Protein AF-A0A7J2KCW7-F1 (afdb_monomer)

Mean predicted aligned error: 3.92 Å

Nearest PDB structures (foldseek):
  2ix2-assembly1_A  TM=2.870E-01  e=2.323E-01  Saccharolobus solfataricus
  4c41-assembly1_A  TM=2.129E-01  e=8.297E-01  Homo sapiens
  7dqb-assembly1_A  TM=2.745E-01  e=7.058E+00  Microbacterium hydrocarbonoxydans
  2h4p-assembly1_A  TM=2.374E-01  e=4.988E+00  Gallus gallus

Foldseek 3Di:
DDDLVRLVVQLCVQLVFDWDPQPPHPSKIATPVRFKIKDKPCPVCVPPNCPQKDWDDLVQWDWDWDWDDDPDTDIFIKTKHFAPDWEQDPVVRDTDRMWIFGPRSVVSLQVSLCVPQVAKTWIDGRHYQAWIKIWRDDPVDPDIDMIMTGHIDDD

Radius of gyration: 15.42 Å; Cα contacts (8 Å, |Δi|>4): 290; chains: 1; bounding box: 38×44×36 Å

Sequence (155 aa):
MVSFKDLVNELIKISSIEFDIGCLGKNTAMSKDKVVAITPEGFWEKKLGHEGYINVDIADFYPEIVYYGTEVIHVVFYLKYKLPSPIYDQLHKKEISEISYKAVPLLTMAYLFKKYYENVYIYLNINKLVPLLIRPHRFEEKEEGYEGIIAPRII

Secondary structure (DSSP, 8-state):
---HHHHHHHHHHHH---EEETTTSTT-EEETTSSEEEEETTTTHHHH-STTEEEE-GGG-EEEEEEE-SSS-EEEEEEEEEEEEEEEETTTTEEEEEEEEEHHHHHHHHHHHHHHHS--EEEEESSS---EEEESS-TT-----EEEEEPPPP-

Solvent-accessible surface area (backbone atoms only — not comparable to full-atom values): 8925 Å² total; per-residue (Å²): 128,76,52,67,68,57,55,52,51,52,46,30,68,74,58,71,54,58,66,45,72,47,78,82,40,87,72,22,32,32,29,78,85,67,44,39,36,38,32,46,56,61,58,64,41,76,74,73,52,65,83,51,51,42,82,53,59,78,83,66,39,46,83,42,82,46,78,47,68,91,89,60,78,43,79,48,55,26,36,29,35,73,50,98,51,68,25,74,38,80,89,79,72,41,77,40,48,64,48,33,32,58,32,58,61,53,55,50,50,50,50,50,31,32,72,64,60,75,28,63,44,34,34,42,44,67,66,51,96,57,52,36,39,36,26,44,64,57,95,87,54,94,68,94,54,53,24,39,37,36,45,56,62,86,128

Structure (mmCIF, N/CA/C/O backbone):
data_AF-A0A7J2KCW7-F1
#
_entry.id   AF-A0A7J2KCW7-F1
#
loop_
_atom_site.group_PDB
_atom_site.id
_atom_site.type_symbol
_atom_site.label_atom_id
_atom_site.label_alt_id
_atom_site.label_comp_id
_atom_site.label_asym_id
_atom_site.label_entity_id
_atom_site.label_seq_id
_atom_site.pdbx_PDB_ins_code
_atom_site.Cartn_x
_atom_site.Cartn_y
_atom_site.Cartn_z
_atom_site.occupancy
_atom_site.B_iso_or_equiv
_atom_site.auth_seq_id
_atom_site.auth_comp_id
_atom_site.auth_asym_id
_atom_site.auth_atom_id
_atom_site.pdbx_PDB_model_num
ATOM 1 N N . MET A 1 1 ? -15.423 4.996 14.306 1.00 74.31 1 MET A N 1
ATOM 2 C CA . MET A 1 1 ? -14.003 4.744 13.985 1.00 74.31 1 MET A CA 1
ATOM 3 C C . MET A 1 1 ? -13.661 3.307 14.356 1.00 74.31 1 MET A C 1
ATOM 5 O O . MET A 1 1 ? -13.953 2.906 15.479 1.00 74.31 1 MET A O 1
ATOM 9 N N . VAL A 1 2 ? -13.133 2.518 13.415 1.00 89.75 2 VAL A N 1
ATOM 10 C CA . VAL A 1 2 ? -12.691 1.134 13.674 1.00 89.75 2 VAL A CA 1
ATOM 11 C C . VAL A 1 2 ? -11.481 1.142 14.611 1.00 89.75 2 VAL A C 1
ATOM 13 O O . VAL A 1 2 ? -10.671 2.067 14.557 1.00 89.75 2 VAL A O 1
ATOM 16 N N . SER A 1 3 ? -11.347 0.147 15.491 1.00 93.75 3 SER A N 1
ATOM 17 C CA . SER A 1 3 ? -10.145 0.052 16.321 1.00 93.75 3 SER A CA 1
ATOM 18 C C . SER A 1 3 ? -8.948 -0.412 15.482 1.00 93.75 3 SER A C 1
ATOM 20 O O . SER A 1 3 ? -9.100 -1.208 14.554 1.00 93.75 3 SER A O 1
ATOM 22 N N . PHE A 1 4 ? -7.738 0.034 15.835 1.00 95.00 4 PHE A N 1
ATOM 23 C CA . PHE A 1 4 ? -6.503 -0.413 15.178 1.00 95.00 4 PHE A CA 1
ATOM 24 C C . PHE A 1 4 ? -6.390 -1.945 15.126 1.00 95.00 4 PHE A C 1
ATOM 26 O O . PHE A 1 4 ? -6.038 -2.523 14.100 1.00 95.00 4 PHE A O 1
ATOM 33 N N . LYS A 1 5 ? -6.721 -2.610 16.240 1.00 94.44 5 LYS A N 1
ATOM 34 C CA . LYS A 1 5 ? -6.645 -4.068 16.358 1.00 94.44 5 LYS A CA 1
ATOM 35 C C . LYS A 1 5 ? -7.626 -4.757 15.408 1.00 94.44 5 LYS A C 1
ATOM 37 O O . LYS A 1 5 ? -7.247 -5.732 14.769 1.00 94.44 5 LYS A O 1
ATOM 42 N N . ASP A 1 6 ? -8.849 -4.245 15.292 1.00 94.88 6 ASP A N 1
ATOM 43 C CA . ASP A 1 6 ? -9.861 -4.825 14.402 1.00 94.88 6 ASP A CA 1
ATOM 44 C C . ASP A 1 6 ? -9.480 -4.643 12.932 1.00 94.88 6 ASP A C 1
ATOM 46 O O . ASP A 1 6 ? -9.593 -5.589 12.155 1.00 94.88 6 ASP A O 1
ATOM 50 N N . LEU A 1 7 ? -8.951 -3.469 12.564 1.00 95.25 7 LEU A N 1
ATOM 51 C CA . LEU A 1 7 ? -8.449 -3.210 11.214 1.00 95.25 7 LEU A CA 1
ATOM 52 C C . LEU A 1 7 ? -7.327 -4.188 10.832 1.00 95.25 7 LEU A C 1
ATOM 54 O O . LEU A 1 7 ? -7.389 -4.812 9.773 1.00 95.25 7 LEU A O 1
ATOM 58 N N . VAL A 1 8 ? -6.318 -4.343 11.696 1.00 94.94 8 VAL A N 1
ATOM 59 C CA . VAL A 1 8 ? -5.187 -5.255 11.454 1.00 94.94 8 VAL A CA 1
ATOM 60 C C . VAL A 1 8 ? -5.661 -6.708 11.383 1.00 94.94 8 VAL A C 1
ATOM 62 O O . VAL A 1 8 ? -5.250 -7.436 10.484 1.00 94.94 8 VAL A O 1
ATOM 65 N N . ASN A 1 9 ? -6.553 -7.133 12.281 1.00 95.19 9 ASN A N 1
ATOM 66 C CA . ASN A 1 9 ? -7.085 -8.497 12.281 1.00 95.19 9 ASN A CA 1
ATOM 67 C C . ASN A 1 9 ? -7.860 -8.820 10.999 1.00 95.19 9 ASN A C 1
ATOM 69 O O . ASN A 1 9 ? -7.691 -9.899 10.431 1.00 95.19 9 ASN A O 1
ATOM 73 N N . GLU A 1 10 ? -8.692 -7.895 10.522 1.00 95.50 10 GLU A N 1
ATOM 74 C CA . GLU A 1 10 ? -9.430 -8.078 9.271 1.00 95.50 10 GLU A CA 1
ATOM 75 C C . GLU A 1 10 ? -8.491 -8.065 8.058 1.00 95.50 10 GLU A C 1
ATOM 77 O O . GLU A 1 10 ? -8.670 -8.874 7.146 1.00 95.50 10 GLU A O 1
ATOM 82 N N . LEU A 1 11 ? -7.434 -7.241 8.070 1.00 94.25 11 LEU A N 1
ATOM 83 C CA . LEU A 1 11 ? -6.402 -7.293 7.033 1.00 94.25 11 LEU A CA 1
ATOM 84 C C . LEU A 1 11 ? -5.692 -8.651 7.018 1.00 94.25 11 LEU A C 1
ATOM 86 O O . LEU A 1 11 ? -5.570 -9.243 5.946 1.00 94.25 11 LEU A O 1
ATOM 90 N N . ILE A 1 12 ? -5.263 -9.170 8.174 1.00 94.38 12 ILE A N 1
ATOM 91 C CA . ILE A 1 12 ? -4.638 -10.501 8.298 1.00 94.38 12 ILE A CA 1
ATOM 92 C C . ILE A 1 12 ? -5.577 -11.572 7.738 1.00 94.38 12 ILE A C 1
ATOM 94 O O . ILE A 1 12 ? -5.166 -12.401 6.931 1.00 94.38 12 ILE A O 1
ATOM 98 N N . LYS A 1 13 ? -6.856 -11.527 8.119 1.00 94.75 13 LYS A N 1
ATOM 99 C CA . LYS A 1 13 ? -7.866 -12.505 7.705 1.00 94.75 13 LYS A CA 1
ATOM 100 C C . LYS A 1 13 ? -8.089 -12.533 6.192 1.00 94.75 13 LYS A C 1
ATOM 102 O O . LYS A 1 13 ? -8.226 -13.614 5.630 1.00 94.75 13 LYS A O 1
ATOM 107 N N . ILE A 1 14 ? -8.151 -11.372 5.537 1.00 93.44 14 ILE A N 1
ATOM 108 C CA . ILE A 1 14 ? -8.438 -11.288 4.095 1.00 93.44 14 ILE A CA 1
ATOM 109 C C . ILE A 1 14 ? -7.173 -11.522 3.261 1.00 93.44 14 ILE A C 1
ATOM 111 O O . ILE A 1 14 ? -7.212 -12.241 2.267 1.00 93.44 14 ILE A O 1
ATOM 115 N N . SER A 1 15 ? -6.051 -10.917 3.654 1.00 90.31 15 SER A N 1
ATOM 116 C CA . SER A 1 15 ? -4.817 -10.928 2.857 1.00 90.31 15 SER A CA 1
ATOM 117 C C . SER A 1 15 ? -3.879 -12.092 3.176 1.00 90.31 15 SER A C 1
ATOM 119 O O . SER A 1 15 ? -2.951 -12.341 2.410 1.00 90.31 15 SER A O 1
ATOM 121 N N . SER A 1 16 ? -4.098 -12.794 4.297 1.00 90.00 16 SER A N 1
ATOM 122 C CA . SER A 1 16 ? -3.184 -13.814 4.837 1.00 90.00 16 SER A CA 1
ATOM 123 C C . SER A 1 16 ? -1.752 -13.303 5.062 1.00 90.00 16 SER A C 1
ATOM 125 O O . SER A 1 16 ? -0.798 -14.077 5.058 1.00 90.00 16 SER A O 1
ATOM 127 N N . ILE A 1 17 ? -1.588 -11.989 5.252 1.00 91.50 17 ILE A N 1
ATOM 128 C CA . ILE A 1 17 ? -0.304 -11.359 5.569 1.00 91.50 17 ILE A CA 1
ATOM 129 C C . ILE A 1 17 ? -0.103 -11.386 7.082 1.00 91.50 17 ILE A C 1
ATOM 131 O O . ILE A 1 17 ? -0.986 -10.995 7.841 1.00 91.50 17 ILE A O 1
ATOM 135 N N . GLU A 1 18 ? 1.082 -11.798 7.521 1.00 94.06 18 GLU A N 1
ATOM 136 C CA . GLU A 1 18 ? 1.482 -11.739 8.926 1.00 94.06 18 GLU A CA 1
ATOM 137 C C . GLU A 1 18 ? 2.097 -10.379 9.266 1.00 94.06 18 GLU A C 1
ATOM 139 O O . GLU A 1 18 ? 2.938 -9.873 8.518 1.00 94.06 18 GLU A O 1
ATOM 144 N N . PHE A 1 19 ? 1.719 -9.819 10.418 1.00 94.88 19 PHE A N 1
ATOM 145 C CA . PHE A 1 19 ? 2.156 -8.502 10.880 1.00 94.88 19 PHE A CA 1
ATOM 146 C C . PHE A 1 19 ? 2.832 -8.550 12.252 1.00 94.88 19 PHE A C 1
ATOM 148 O O . PHE A 1 19 ? 2.332 -9.183 13.181 1.00 94.88 19 PHE A O 1
ATOM 155 N N . ASP A 1 20 ? 3.901 -7.771 12.392 1.00 94.69 20 ASP A N 1
ATOM 156 C CA . ASP A 1 20 ? 4.512 -7.405 13.664 1.00 94.69 20 ASP A CA 1
ATOM 157 C C . ASP A 1 20 ? 3.869 -6.108 14.179 1.00 94.69 20 ASP A C 1
ATOM 159 O O . ASP A 1 20 ? 4.038 -5.028 13.599 1.00 94.69 20 ASP A O 1
ATOM 163 N N . ILE A 1 21 ? 3.107 -6.209 15.271 1.00 94.69 21 ILE A N 1
ATOM 164 C CA . ILE A 1 21 ? 2.377 -5.086 15.877 1.00 94.69 21 ILE A CA 1
ATOM 165 C C . ILE A 1 21 ? 3.303 -4.284 16.802 1.00 94.69 21 ILE A C 1
ATOM 167 O O . ILE A 1 21 ? 4.045 -4.846 17.601 1.00 94.69 21 ILE A O 1
ATOM 171 N N . GLY A 1 22 ? 3.222 -2.956 16.734 1.00 91.00 22 GLY A N 1
ATOM 172 C CA . GLY A 1 22 ? 3.959 -2.030 17.597 1.00 91.00 22 GLY A CA 1
ATOM 173 C C . GLY A 1 22 ? 5.395 -1.739 17.154 1.00 91.00 22 GLY A C 1
ATOM 174 O O . GLY A 1 22 ? 6.109 -1.022 17.852 1.00 91.00 22 GLY A O 1
ATOM 175 N N . CYS A 1 23 ? 5.826 -2.253 15.999 1.00 88.44 23 CYS A N 1
ATOM 176 C CA . CYS A 1 23 ? 7.206 -2.160 15.512 1.00 88.44 23 CYS A CA 1
ATOM 177 C C . CYS A 1 23 ? 7.680 -0.733 15.178 1.00 88.44 23 CYS A C 1
ATOM 179 O O . CYS A 1 23 ? 8.884 -0.486 15.137 1.00 88.44 23 CYS A O 1
ATOM 181 N N . LEU A 1 24 ? 6.759 0.210 14.961 1.00 87.81 24 LEU A N 1
ATOM 182 C CA . LEU A 1 24 ? 7.048 1.616 14.654 1.00 87.81 24 LEU A CA 1
ATOM 183 C C . LEU A 1 24 ? 6.423 2.577 15.684 1.00 87.81 24 LEU A C 1
ATOM 185 O O . LEU A 1 24 ? 6.320 3.777 15.432 1.00 87.81 24 LEU A O 1
ATOM 189 N N . GLY A 1 25 ? 6.002 2.056 16.843 1.00 90.50 25 GLY A N 1
ATOM 190 C CA . GLY A 1 25 ? 5.319 2.801 17.902 1.00 90.50 25 GLY A CA 1
ATOM 191 C C . GLY A 1 25 ? 3.859 2.383 18.105 1.00 90.50 25 GLY A C 1
ATOM 192 O O . GLY A 1 25 ? 3.385 1.379 17.568 1.00 90.50 25 GLY A O 1
ATOM 193 N N . LYS A 1 26 ? 3.123 3.149 18.916 1.00 92.31 26 LYS A N 1
ATOM 194 C CA . LYS A 1 26 ? 1.718 2.857 19.250 1.00 92.31 26 LYS A CA 1
ATOM 195 C C . LYS A 1 26 ? 0.834 2.883 17.995 1.00 92.31 26 LYS A C 1
ATOM 197 O O . LYS A 1 26 ? 0.955 3.796 17.186 1.00 92.31 26 LYS A O 1
ATOM 202 N N . ASN A 1 27 ? -0.093 1.927 17.891 1.00 94.75 27 ASN A N 1
ATOM 203 C CA . ASN A 1 27 ? -1.027 1.782 16.763 1.00 94.75 27 ASN A CA 1
ATOM 204 C C . ASN A 1 27 ? -0.319 1.666 15.403 1.00 94.75 27 ASN A C 1
ATOM 206 O O . ASN A 1 27 ? -0.748 2.264 14.420 1.00 94.75 27 ASN A O 1
ATOM 210 N N . THR A 1 28 ? 0.783 0.915 15.365 1.00 96.75 28 THR A N 1
ATOM 211 C CA . THR A 1 28 ? 1.495 0.596 14.125 1.00 96.75 28 THR A CA 1
ATOM 212 C C . THR A 1 28 ? 1.593 -0.908 13.930 1.00 96.75 28 THR A C 1
ATOM 214 O O . THR A 1 28 ? 1.586 -1.669 14.900 1.00 96.75 28 THR A O 1
ATOM 217 N N . ALA A 1 29 ? 1.658 -1.347 12.680 1.00 96.94 29 ALA A N 1
ATOM 218 C CA . ALA A 1 29 ? 1.933 -2.726 12.304 1.00 96.94 29 ALA A CA 1
ATOM 219 C C . ALA A 1 29 ? 2.738 -2.736 11.004 1.00 96.94 29 ALA A C 1
ATOM 221 O O . ALA A 1 29 ? 2.534 -1.878 10.149 1.00 96.94 29 ALA A O 1
ATOM 222 N N . MET A 1 30 ? 3.628 -3.708 10.843 1.00 97.25 30 MET A N 1
ATOM 223 C CA . MET A 1 30 ? 4.394 -3.911 9.612 1.00 97.25 30 MET A CA 1
ATOM 224 C C . MET A 1 30 ? 4.379 -5.389 9.258 1.00 97.25 30 MET A C 1
ATOM 226 O O . MET A 1 30 ? 4.491 -6.231 10.144 1.00 97.25 30 MET A O 1
ATOM 230 N N . SER A 1 31 ? 4.205 -5.713 7.983 1.00 96.12 31 SER A N 1
ATOM 231 C CA . SER A 1 31 ? 4.235 -7.092 7.522 1.00 96.12 31 SER A CA 1
ATOM 232 C C . SER A 1 31 ? 5.623 -7.694 7.735 1.00 96.12 31 SER A C 1
ATOM 234 O O . SER A 1 31 ? 6.629 -6.984 7.665 1.00 96.12 31 SER A O 1
ATOM 236 N N . LYS A 1 32 ? 5.710 -9.009 7.960 1.00 93.56 32 LYS A N 1
ATOM 237 C CA . LYS A 1 32 ? 7.007 -9.678 8.182 1.00 93.56 32 LYS A CA 1
ATOM 238 C C . LYS A 1 32 ? 7.987 -9.523 7.016 1.00 93.56 32 LYS A C 1
ATOM 240 O O . LYS A 1 32 ? 9.196 -9.455 7.225 1.00 93.56 32 LYS A O 1
ATOM 245 N N . ASP A 1 33 ? 7.471 -9.427 5.791 1.00 91.44 33 ASP A N 1
ATOM 246 C CA . ASP A 1 33 ? 8.261 -9.155 4.584 1.00 91.44 33 ASP A CA 1
ATOM 247 C C . ASP A 1 33 ? 8.615 -7.665 4.403 1.00 91.44 33 ASP A C 1
ATOM 249 O O . ASP A 1 33 ? 9.308 -7.310 3.452 1.00 91.44 33 ASP A O 1
ATOM 253 N N . LYS A 1 34 ? 8.159 -6.799 5.318 1.00 93.38 34 LYS A N 1
ATOM 254 C CA . LYS A 1 34 ? 8.376 -5.345 5.354 1.00 93.38 34 LYS A CA 1
ATOM 255 C C . LYS A 1 34 ? 7.852 -4.596 4.124 1.00 93.38 34 LYS A C 1
ATOM 257 O O . LYS A 1 34 ? 8.294 -3.484 3.848 1.00 93.38 34 LYS A O 1
ATOM 262 N N . VAL A 1 35 ? 6.908 -5.188 3.390 1.00 94.00 35 VAL A N 1
ATOM 263 C CA . VAL A 1 35 ? 6.295 -4.577 2.199 1.00 94.00 35 VAL A CA 1
ATOM 264 C C . VAL A 1 35 ? 5.101 -3.697 2.558 1.00 94.00 35 VAL A C 1
ATOM 266 O O . VAL A 1 35 ? 4.842 -2.719 1.862 1.00 94.00 35 VAL A O 1
ATOM 269 N N . VAL A 1 36 ? 4.370 -4.027 3.621 1.00 96.44 36 VAL A N 1
ATOM 270 C CA . VAL A 1 36 ? 3.143 -3.334 4.024 1.00 96.44 36 VAL A CA 1
ATOM 271 C C . VAL A 1 36 ? 3.295 -2.812 5.444 1.00 96.44 36 VAL A C 1
ATOM 273 O O . VAL A 1 36 ? 3.765 -3.531 6.321 1.00 96.44 36 VAL A O 1
ATOM 276 N N . ALA A 1 37 ? 2.847 -1.590 5.700 1.00 97.06 37 ALA A N 1
ATOM 277 C CA . ALA A 1 37 ? 2.673 -1.074 7.050 1.00 97.06 37 ALA A CA 1
ATOM 278 C C . ALA A 1 37 ? 1.295 -0.427 7.217 1.00 97.06 37 ALA A C 1
ATOM 280 O O . ALA A 1 37 ? 0.728 0.088 6.258 1.00 97.06 37 ALA A O 1
ATOM 281 N N . ILE A 1 38 ? 0.771 -0.455 8.441 1.00 97.12 38 ILE A N 1
ATOM 282 C CA . ILE A 1 38 ? -0.370 0.356 8.869 1.00 97.12 38 ILE A CA 1
ATOM 283 C C . ILE A 1 38 ? 0.110 1.277 9.979 1.00 97.12 38 ILE A C 1
ATOM 285 O O . ILE A 1 38 ? 0.720 0.821 10.951 1.00 97.12 38 ILE A O 1
ATOM 289 N N . THR A 1 39 ? -0.189 2.561 9.854 1.00 96.19 39 THR A N 1
ATOM 290 C CA . THR A 1 39 ? 0.169 3.594 10.830 1.00 96.19 39 THR A CA 1
ATOM 291 C C . THR A 1 39 ? -1.003 4.548 11.048 1.00 96.19 39 THR A C 1
ATOM 293 O O . THR A 1 39 ? -1.960 4.521 10.278 1.00 96.19 39 THR A O 1
ATOM 296 N N . PRO A 1 40 ? -0.983 5.401 12.086 1.00 94.62 40 PRO A N 1
ATOM 297 C CA . PRO A 1 40 ? -1.898 6.536 12.147 1.00 94.62 40 PRO A CA 1
ATOM 298 C C . PRO A 1 40 ? -1.696 7.446 10.931 1.00 94.62 40 PRO A C 1
ATOM 300 O O . PRO A 1 40 ? -0.568 7.581 10.450 1.00 94.62 40 PRO A O 1
ATOM 303 N N . GLU A 1 41 ? -2.767 8.077 10.458 1.00 93.75 41 GLU A N 1
ATOM 304 C CA . GLU A 1 41 ? -2.691 9.020 9.340 1.00 93.75 41 GLU A CA 1
ATOM 305 C C . GLU A 1 41 ? -1.683 10.153 9.586 1.00 93.75 41 GLU A C 1
ATOM 307 O O . GLU A 1 41 ? -1.521 10.668 10.701 1.00 93.75 41 GLU A O 1
ATOM 312 N N . GLY A 1 42 ? -0.965 10.518 8.523 1.00 90.50 42 GLY A N 1
ATOM 313 C CA . GLY A 1 42 ? 0.063 11.554 8.549 1.00 90.50 42 GLY A CA 1
ATOM 314 C C . GLY A 1 42 ? 1.392 11.099 9.154 1.00 90.50 42 GLY A C 1
ATOM 315 O O . GLY A 1 42 ? 2.302 11.916 9.316 1.00 90.50 42 GLY A O 1
ATOM 316 N N . PHE A 1 43 ? 1.552 9.815 9.496 1.00 91.75 43 PHE A N 1
ATOM 317 C CA . PHE A 1 43 ? 2.843 9.275 9.922 1.00 91.75 43 PHE A CA 1
ATOM 318 C C . PHE A 1 43 ? 3.884 9.393 8.802 1.00 91.75 43 PHE A C 1
ATOM 320 O O . PHE A 1 43 ? 5.015 9.813 9.057 1.00 91.75 43 PHE A O 1
ATOM 327 N N . TRP A 1 44 ? 3.506 9.066 7.566 1.00 89.75 44 TRP A N 1
ATOM 328 C CA . TRP A 1 44 ? 4.393 9.155 6.411 1.00 89.75 44 TRP A CA 1
ATOM 329 C C . TRP A 1 44 ? 4.678 10.597 5.981 1.00 89.75 44 TRP A C 1
ATOM 331 O O . TRP A 1 44 ? 5.831 10.959 5.736 1.00 89.75 44 TRP A O 1
ATOM 341 N N . GLU A 1 45 ? 3.655 11.451 5.968 1.00 86.44 45 GLU A N 1
ATOM 342 C CA . GLU A 1 45 ? 3.803 12.875 5.644 1.00 86.44 45 GLU A CA 1
ATOM 343 C C . GLU A 1 45 ? 4.797 13.579 6.562 1.00 86.44 45 GLU A C 1
ATOM 345 O O . GLU A 1 45 ? 5.634 14.348 6.099 1.00 86.44 45 GLU A O 1
ATOM 350 N N . LYS A 1 46 ? 4.759 13.281 7.866 1.00 88.19 46 LYS A N 1
ATOM 351 C CA . LYS A 1 46 ? 5.714 13.838 8.833 1.00 88.19 46 LYS A CA 1
ATOM 352 C C . LYS A 1 46 ? 7.162 13.460 8.518 1.00 88.19 46 LYS A C 1
ATOM 354 O O . LYS A 1 46 ? 8.067 14.162 8.958 1.00 88.19 46 LYS A O 1
ATOM 359 N N . LYS A 1 47 ? 7.395 12.359 7.793 1.00 84.75 47 LYS A N 1
ATOM 360 C CA . LYS A 1 47 ? 8.738 11.901 7.415 1.00 84.75 47 LYS A CA 1
ATOM 361 C C . LYS A 1 47 ? 9.232 12.495 6.100 1.00 84.75 47 LYS A C 1
ATOM 363 O O . LYS A 1 47 ? 10.403 12.851 6.030 1.00 84.75 47 LYS A O 1
ATOM 368 N N . LEU A 1 48 ? 8.391 12.553 5.064 1.00 82.69 48 LEU A N 1
ATOM 369 C CA . LEU A 1 48 ? 8.827 12.896 3.698 1.00 82.69 48 LEU A CA 1
ATOM 370 C C . LEU A 1 48 ? 8.063 14.055 3.040 1.00 82.69 48 LEU A C 1
ATOM 372 O O . LEU A 1 48 ? 8.444 14.477 1.950 1.00 82.69 48 LEU A O 1
ATOM 376 N N . GLY A 1 49 ? 7.015 14.577 3.677 1.00 86.69 49 GLY A N 1
ATOM 377 C CA . GLY A 1 49 ? 6.095 15.549 3.087 1.00 86.69 49 GLY A CA 1
ATOM 378 C C . GLY A 1 49 ? 5.125 14.933 2.069 1.00 86.69 49 GLY A C 1
ATOM 379 O O . GLY A 1 49 ? 5.133 13.727 1.822 1.00 86.69 49 GLY A O 1
ATOM 380 N N . HIS A 1 50 ? 4.279 15.781 1.479 1.00 88.12 50 HIS A N 1
ATOM 381 C CA . HIS A 1 50 ? 3.286 15.406 0.458 1.00 88.12 50 HIS A CA 1
ATOM 382 C C . HIS A 1 50 ? 3.714 15.781 -0.975 1.00 88.12 50 HIS A C 1
ATOM 384 O O . HIS A 1 50 ? 2.982 15.532 -1.930 1.00 88.12 50 HIS A O 1
ATOM 390 N N . GLU A 1 51 ? 4.896 16.379 -1.155 1.00 90.75 51 GLU A N 1
ATOM 391 C CA . GLU A 1 51 ? 5.354 16.854 -2.462 1.00 90.75 51 GLU A CA 1
ATOM 392 C C . GLU A 1 51 ? 5.468 15.705 -3.479 1.00 90.75 51 GLU A C 1
ATOM 394 O O . GLU A 1 51 ? 6.121 14.684 -3.241 1.00 90.75 51 GLU A O 1
ATOM 399 N N . GLY A 1 52 ? 4.835 15.888 -4.638 1.00 91.56 52 GLY A N 1
ATOM 400 C CA . GLY A 1 52 ? 4.821 14.911 -5.724 1.00 91.56 52 GLY A CA 1
ATOM 401 C C . GLY A 1 52 ? 3.821 13.771 -5.549 1.00 91.56 52 GLY A C 1
ATOM 402 O O . GLY A 1 52 ? 3.697 12.970 -6.471 1.00 91.56 52 GLY A O 1
ATOM 403 N N . TYR A 1 53 ? 3.104 13.679 -4.423 1.00 94.94 53 TYR A N 1
ATOM 404 C CA . TYR A 1 53 ? 1.979 12.753 -4.318 1.00 94.94 53 TYR A CA 1
ATOM 405 C C . TYR A 1 53 ? 0.768 13.290 -5.075 1.00 94.94 53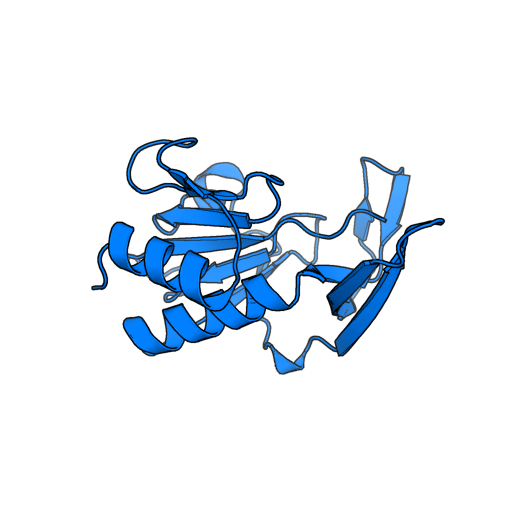 TYR A C 1
ATOM 407 O O . TYR A 1 53 ? 0.355 14.432 -4.882 1.00 94.94 53 TYR A O 1
ATOM 415 N N . ILE A 1 54 ? 0.171 12.432 -5.895 1.00 95.56 54 ILE A N 1
ATOM 416 C CA . ILE A 1 54 ? -1.116 12.668 -6.546 1.00 95.56 54 ILE A CA 1
ATOM 417 C C . ILE A 1 54 ? -2.116 11.618 -6.075 1.00 95.56 54 ILE A C 1
ATOM 419 O O . ILE A 1 54 ? -1.731 10.490 -5.765 1.00 95.56 54 ILE A O 1
ATOM 423 N N . ASN A 1 55 ? -3.392 11.993 -6.008 1.00 96.81 55 ASN A N 1
ATOM 424 C CA . ASN A 1 55 ? -4.463 11.023 -5.813 1.00 96.81 55 ASN A CA 1
ATOM 425 C C . ASN A 1 55 ? -4.696 10.279 -7.136 1.00 96.81 55 ASN A C 1
ATOM 427 O O . ASN A 1 55 ? -4.865 10.931 -8.166 1.00 96.81 55 ASN A O 1
ATOM 431 N N . VAL A 1 56 ? -4.704 8.952 -7.094 1.00 97.12 56 VAL A N 1
ATOM 432 C CA . VAL A 1 56 ? -4.931 8.066 -8.245 1.00 97.12 56 VAL A CA 1
ATOM 433 C C . VAL A 1 56 ? -6.136 7.169 -7.986 1.00 97.12 56 VAL A C 1
ATOM 435 O O . VAL A 1 56 ? -6.469 6.881 -6.834 1.00 97.12 56 VAL A O 1
ATOM 438 N N . ASP A 1 57 ? -6.792 6.717 -9.049 1.00 96.31 57 ASP A N 1
ATOM 439 C CA . ASP A 1 57 ? -7.854 5.719 -8.966 1.00 96.31 57 ASP A CA 1
ATOM 440 C C . ASP A 1 57 ? -7.257 4.304 -9.031 1.00 96.31 57 ASP A C 1
ATOM 442 O O . ASP A 1 57 ? -6.218 4.067 -9.649 1.00 96.31 57 ASP A O 1
ATOM 446 N N . ILE A 1 58 ? -7.932 3.324 -8.426 1.00 95.06 58 ILE A N 1
ATOM 447 C CA . ILE A 1 58 ? -7.570 1.913 -8.598 1.00 95.06 58 ILE A CA 1
ATOM 448 C C . ILE A 1 58 ? -7.624 1.491 -10.077 1.00 95.06 58 ILE A C 1
ATOM 450 O O . ILE A 1 58 ? -6.841 0.643 -10.502 1.00 95.06 58 ILE A O 1
ATOM 454 N N . ALA A 1 59 ? -8.514 2.102 -10.863 1.00 95.69 59 ALA A N 1
ATOM 455 C CA . ALA A 1 59 ? -8.677 1.862 -12.291 1.00 95.69 59 ALA A CA 1
ATOM 456 C C . ALA A 1 59 ? -7.501 2.374 -13.141 1.00 95.69 59 ALA A C 1
ATOM 458 O O . ALA A 1 59 ? -7.355 1.938 -14.283 1.00 95.69 59 ALA A O 1
ATOM 459 N N . ASP A 1 60 ? -6.641 3.238 -12.593 1.00 96.94 60 ASP A N 1
ATOM 460 C CA . ASP A 1 60 ? -5.427 3.698 -13.278 1.00 96.94 60 ASP A CA 1
ATOM 461 C C . ASP A 1 60 ? -4.326 2.619 -13.295 1.00 96.94 60 ASP A C 1
ATOM 463 O O . ASP A 1 60 ? -3.330 2.737 -14.015 1.00 96.94 60 ASP A O 1
ATOM 467 N N . PHE A 1 61 ? -4.492 1.549 -12.509 1.00 97.44 61 PHE A N 1
ATOM 468 C CA . PHE A 1 61 ? -3.565 0.428 -12.449 1.00 97.44 61 PHE A CA 1
ATOM 469 C C . PHE A 1 61 ? -4.013 -0.711 -13.362 1.00 97.44 61 PHE A C 1
ATOM 471 O O . PHE A 1 61 ? -5.180 -1.101 -13.380 1.00 97.44 61 PHE A O 1
ATOM 478 N N . TYR A 1 62 ? -3.054 -1.333 -14.043 1.00 96.62 62 TYR A N 1
ATOM 479 C CA . TYR A 1 62 ? -3.287 -2.554 -14.807 1.00 96.62 62 TYR A CA 1
ATOM 480 C C . TYR A 1 62 ? -2.618 -3.765 -14.135 1.00 96.62 62 TYR A C 1
ATOM 482 O O . TYR A 1 62 ? -1.604 -3.616 -13.444 1.00 96.62 62 TYR A O 1
ATOM 490 N N . PRO A 1 63 ? -3.178 -4.979 -14.283 1.00 96.81 63 PRO A N 1
ATOM 491 C CA . PRO A 1 63 ? -2.645 -6.164 -13.622 1.00 96.81 63 PRO A CA 1
ATOM 492 C C . PRO A 1 63 ? -1.321 -6.624 -14.250 1.00 96.81 63 PRO A C 1
ATOM 494 O O . PRO A 1 63 ? -1.178 -6.683 -15.469 1.00 96.81 63 PRO A O 1
ATOM 497 N N . GLU A 1 64 ? -0.375 -7.027 -13.404 1.00 96.00 64 GLU A N 1
ATOM 498 C CA . GLU A 1 64 ? 0.861 -7.722 -13.772 1.00 96.00 64 GLU A CA 1
ATOM 499 C C . GLU A 1 64 ? 0.922 -9.060 -13.016 1.00 96.00 64 GLU A C 1
ATOM 501 O O . GLU A 1 64 ? 0.706 -9.111 -11.804 1.00 96.00 64 GLU A O 1
ATOM 506 N N . ILE A 1 65 ? 1.235 -10.151 -13.720 1.00 94.25 65 ILE A N 1
ATOM 507 C CA . ILE A 1 65 ? 1.443 -11.474 -13.116 1.00 94.25 65 ILE A CA 1
ATOM 508 C C . ILE A 1 65 ? 2.926 -11.815 -13.211 1.00 94.25 65 ILE A C 1
ATOM 510 O O . ILE A 1 65 ? 3.494 -11.843 -14.302 1.00 94.25 65 ILE A O 1
ATOM 514 N N . VAL A 1 66 ? 3.545 -12.092 -12.066 1.00 92.44 66 VAL A N 1
ATOM 515 C CA . VAL A 1 66 ? 4.967 -12.427 -11.970 1.00 92.44 66 VAL A CA 1
ATOM 516 C C . VAL A 1 66 ? 5.112 -13.866 -11.510 1.00 92.44 66 VAL A C 1
ATOM 518 O O . VAL A 1 66 ? 4.572 -14.248 -10.471 1.00 92.44 66 VAL A O 1
ATOM 521 N N . TYR A 1 67 ? 5.884 -14.634 -12.273 1.00 91.31 67 TYR A N 1
ATOM 522 C CA . TYR A 1 67 ? 6.261 -16.006 -11.957 1.00 91.31 67 TYR A CA 1
ATOM 523 C C . TYR A 1 67 ? 7.727 -16.030 -11.521 1.00 91.31 67 TYR A C 1
ATOM 525 O O . TYR A 1 67 ? 8.575 -15.450 -12.200 1.00 91.31 67 TYR A O 1
ATOM 533 N N . TYR A 1 68 ? 8.038 -16.683 -10.404 1.00 86.25 68 TYR A N 1
ATOM 534 C CA . TYR A 1 68 ? 9.421 -16.875 -9.956 1.00 86.25 68 TYR A CA 1
ATOM 535 C C . TYR A 1 68 ? 9.606 -18.203 -9.218 1.00 86.25 68 TYR A C 1
ATOM 537 O O . TYR A 1 68 ? 8.641 -18.801 -8.755 1.00 86.25 68 TYR A O 1
ATOM 545 N N . GLY A 1 69 ? 10.859 -18.640 -9.084 1.00 85.12 69 GLY A N 1
ATOM 546 C CA . GLY A 1 69 ? 11.227 -19.928 -8.489 1.00 85.12 69 GLY A CA 1
ATOM 547 C C . GLY A 1 69 ? 11.559 -20.984 -9.545 1.00 85.12 69 GLY A C 1
ATOM 548 O O . GLY A 1 69 ? 11.044 -20.951 -10.660 1.00 85.12 69 GLY A O 1
ATOM 549 N N . THR A 1 70 ? 12.480 -21.887 -9.205 1.00 81.06 70 THR A N 1
ATOM 550 C CA . THR A 1 70 ? 12.990 -22.934 -10.108 1.00 81.06 70 THR A CA 1
ATOM 551 C C . THR A 1 70 ? 12.360 -24.299 -9.839 1.00 81.06 70 THR A C 1
ATOM 553 O O . THR A 1 70 ? 12.055 -25.018 -10.782 1.00 81.06 70 THR A O 1
ATOM 556 N N . GLU A 1 71 ? 12.145 -24.647 -8.567 1.00 83.94 71 GLU A N 1
ATOM 557 C CA . GLU A 1 71 ? 11.5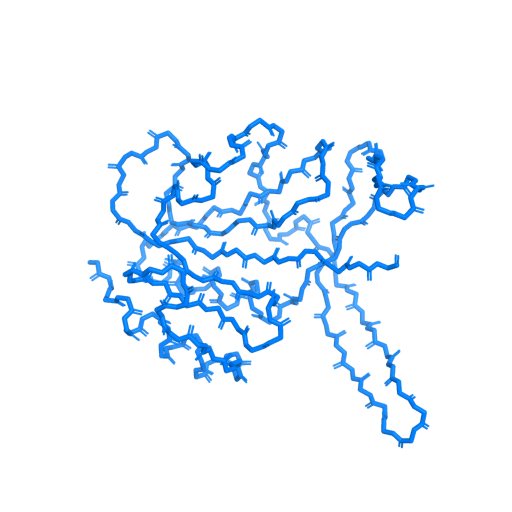51 -25.930 -8.149 1.00 83.94 71 GLU A CA 1
ATOM 558 C C . GLU A 1 71 ? 10.064 -25.798 -7.799 1.00 83.94 71 GLU A C 1
ATOM 560 O O . GLU A 1 71 ? 9.260 -26.670 -8.122 1.00 83.94 71 GLU A O 1
ATOM 565 N N . VAL A 1 72 ? 9.684 -24.676 -7.182 1.00 83.38 72 VAL A N 1
ATOM 566 C CA . VAL A 1 72 ? 8.295 -24.308 -6.897 1.00 83.38 72 VAL A CA 1
ATOM 567 C C . VAL A 1 72 ? 8.025 -22.979 -7.585 1.00 83.38 72 VAL A C 1
ATOM 569 O O . VAL A 1 72 ? 8.644 -21.968 -7.256 1.00 83.38 72 VAL A O 1
ATOM 572 N N . ILE A 1 73 ? 7.118 -22.986 -8.563 1.00 86.19 73 ILE A N 1
ATOM 573 C CA . ILE A 1 73 ? 6.697 -21.765 -9.252 1.00 86.19 73 ILE A CA 1
ATOM 574 C C . ILE A 1 73 ? 5.759 -21.001 -8.321 1.00 86.19 73 ILE A C 1
ATOM 576 O O . ILE A 1 73 ? 4.631 -21.418 -8.058 1.00 86.19 73 ILE A O 1
ATOM 580 N N . HIS A 1 74 ? 6.231 -19.863 -7.836 1.00 85.75 74 HIS A N 1
ATOM 581 C CA . HIS A 1 74 ? 5.427 -18.891 -7.119 1.00 85.75 74 HIS A CA 1
ATOM 582 C C . HIS A 1 74 ? 4.795 -17.918 -8.108 1.00 85.75 74 HIS A C 1
ATOM 584 O O . HIS A 1 74 ? 5.450 -17.444 -9.039 1.00 85.75 74 HIS A O 1
ATOM 590 N N . VAL A 1 75 ? 3.524 -17.600 -7.875 1.00 90.50 75 VAL A N 1
ATOM 591 C CA . VAL A 1 75 ? 2.761 -16.628 -8.660 1.00 90.50 75 VAL A CA 1
ATOM 592 C C . VAL A 1 75 ? 2.397 -15.469 -7.752 1.00 90.50 75 VAL A C 1
ATOM 594 O O . VAL A 1 75 ? 1.787 -15.671 -6.702 1.00 90.50 75 VAL A O 1
ATOM 597 N N . VAL A 1 76 ? 2.759 -14.251 -8.151 1.00 91.56 76 VAL A N 1
ATOM 598 C CA . VAL A 1 76 ? 2.375 -13.038 -7.426 1.00 91.56 76 VAL A CA 1
ATOM 599 C C . VAL A 1 76 ? 1.694 -12.065 -8.374 1.00 91.56 76 VAL A C 1
ATOM 601 O O . VAL A 1 76 ? 2.190 -11.765 -9.460 1.00 91.56 76 VAL A O 1
ATOM 604 N N . PHE A 1 77 ? 0.545 -11.568 -7.922 1.00 95.00 77 PHE A N 1
ATOM 605 C CA . PHE A 1 77 ? -0.243 -10.560 -8.612 1.00 95.00 77 PHE A CA 1
ATOM 606 C C . PHE A 1 77 ? 0.168 -9.169 -8.141 1.00 95.00 77 PHE A C 1
ATOM 608 O O . PHE A 1 77 ? 0.136 -8.860 -6.943 1.00 95.00 77 PHE A O 1
ATOM 615 N N . TYR A 1 78 ? 0.518 -8.327 -9.100 1.00 97.00 78 TYR A N 1
ATOM 616 C CA . TYR A 1 78 ? 0.832 -6.925 -8.903 1.00 97.00 78 TYR A CA 1
ATOM 617 C C . TYR A 1 78 ? -0.188 -6.048 -9.627 1.00 97.00 78 TYR A C 1
ATOM 619 O O . TYR A 1 78 ? -0.783 -6.440 -10.629 1.00 97.00 78 TYR A O 1
ATOM 627 N N . LEU A 1 79 ? -0.378 -4.846 -9.100 1.00 97.62 79 LEU A N 1
ATOM 628 C CA . LEU A 1 79 ? -1.025 -3.741 -9.787 1.00 97.62 79 LEU A CA 1
ATOM 629 C C . LEU A 1 79 ? 0.067 -2.767 -10.202 1.00 97.62 79 LEU A C 1
ATOM 631 O O . LEU A 1 79 ? 0.826 -2.279 -9.358 1.00 97.62 79 LEU A O 1
ATOM 635 N N . LYS A 1 80 ? 0.177 -2.540 -11.506 1.00 97.19 80 LYS A N 1
ATOM 636 C CA . LYS A 1 80 ? 1.208 -1.712 -12.111 1.00 97.19 80 LYS A CA 1
ATOM 637 C C . LYS A 1 80 ? 0.615 -0.387 -12.570 1.00 97.19 80 LYS A C 1
ATOM 639 O O . LYS A 1 80 ? -0.456 -0.349 -13.165 1.00 97.19 80 LYS A O 1
ATOM 644 N N . TYR A 1 81 ? 1.343 0.684 -12.297 1.00 97.00 81 TYR A N 1
ATOM 645 C CA . TYR A 1 81 ? 1.019 2.045 -12.690 1.00 97.00 81 TYR A CA 1
ATOM 646 C C . TYR A 1 81 ? 2.069 2.563 -13.669 1.00 97.00 81 TYR A C 1
ATOM 648 O O . TYR A 1 81 ? 3.272 2.405 -13.433 1.00 97.00 81 TYR A O 1
ATOM 656 N N . LYS A 1 82 ? 1.621 3.210 -14.747 1.00 96.31 82 LYS A N 1
ATOM 657 C CA . LYS A 1 82 ? 2.497 3.874 -15.715 1.00 96.31 82 LYS A CA 1
ATOM 658 C C . LYS A 1 82 ? 2.637 5.348 -15.353 1.00 96.31 82 LYS A C 1
ATOM 660 O O . LYS A 1 82 ? 1.656 6.084 -15.342 1.00 96.31 82 LYS A O 1
ATOM 665 N N . LEU A 1 83 ? 3.860 5.780 -15.072 1.00 95.38 83 LEU A N 1
ATOM 666 C CA . LEU A 1 83 ? 4.141 7.161 -14.701 1.00 95.38 83 LEU A CA 1
ATOM 667 C C . LEU A 1 83 ? 3.917 8.113 -15.889 1.00 95.38 83 LEU A C 1
ATOM 669 O O . LEU A 1 83 ? 4.199 7.740 -17.032 1.00 95.38 83 LEU A O 1
ATOM 673 N N . PRO A 1 84 ? 3.469 9.358 -15.633 1.00 94.25 84 PRO A N 1
ATOM 674 C CA . PRO A 1 84 ? 3.334 10.373 -16.682 1.00 94.25 84 PRO A CA 1
ATOM 675 C C . PRO A 1 84 ? 4.688 10.755 -17.298 1.00 94.25 84 PRO A C 1
ATOM 677 O O . PRO A 1 84 ? 4.766 11.118 -18.469 1.00 94.25 84 PRO A O 1
ATOM 680 N N . SER A 1 85 ? 5.758 10.640 -16.515 1.00 94.94 85 SER A N 1
ATOM 681 C CA . SER A 1 85 ? 7.140 10.890 -16.912 1.00 94.94 85 SER A CA 1
ATOM 682 C C . SER A 1 85 ? 8.067 9.964 -16.119 1.00 94.94 85 SER A C 1
ATOM 684 O O . SER A 1 85 ? 7.770 9.692 -14.952 1.00 94.94 85 SER A O 1
ATOM 686 N N . PRO A 1 86 ? 9.170 9.466 -16.709 1.00 93.94 86 PRO A N 1
ATOM 687 C CA . PRO A 1 86 ? 10.106 8.617 -15.984 1.00 93.94 86 PRO A CA 1
ATOM 688 C C . PRO A 1 86 ? 10.699 9.321 -14.758 1.00 93.94 86 PRO A C 1
ATOM 690 O O . PRO A 1 86 ? 10.977 10.519 -14.793 1.00 93.94 86 PRO A O 1
ATOM 693 N N . ILE A 1 87 ? 10.930 8.558 -13.692 1.00 93.50 87 ILE A N 1
ATOM 694 C CA . ILE A 1 87 ? 11.650 9.006 -12.495 1.00 93.50 87 ILE A CA 1
ATOM 695 C C . ILE A 1 87 ? 13.001 8.310 -12.409 1.00 93.50 87 ILE A C 1
ATOM 697 O O . ILE A 1 87 ? 13.145 7.156 -12.811 1.00 93.50 87 ILE A O 1
ATOM 701 N N . TYR A 1 88 ? 13.993 8.992 -11.848 1.00 90.44 88 TYR A N 1
ATOM 702 C CA . TYR A 1 88 ? 15.309 8.402 -11.644 1.00 90.44 88 TYR A CA 1
ATOM 703 C C . TYR A 1 88 ? 15.380 7.672 -10.300 1.00 90.44 88 TYR A C 1
ATOM 705 O O . TYR A 1 88 ? 15.273 8.285 -9.234 1.00 90.44 88 TYR A O 1
ATOM 713 N N . ASP A 1 89 ? 15.592 6.360 -10.346 1.00 87.94 89 ASP A N 1
ATOM 714 C CA . ASP A 1 89 ? 15.861 5.545 -9.168 1.00 87.94 89 ASP A CA 1
ATOM 715 C C . ASP A 1 89 ? 17.340 5.637 -8.791 1.00 87.94 89 ASP A C 1
ATOM 717 O O . ASP A 1 89 ? 18.220 5.087 -9.459 1.00 87.94 89 ASP A O 1
ATOM 721 N N . GLN A 1 90 ? 17.611 6.329 -7.685 1.00 84.38 90 GLN A N 1
ATOM 722 C CA . GLN A 1 90 ? 18.967 6.523 -7.182 1.00 84.38 90 GLN A CA 1
ATOM 723 C C . GLN A 1 90 ? 19.635 5.221 -6.725 1.00 84.38 90 GLN A C 1
ATOM 725 O O . GLN A 1 90 ? 20.860 5.127 -6.797 1.00 84.38 90 GLN A O 1
ATOM 730 N N . LEU A 1 91 ? 18.863 4.225 -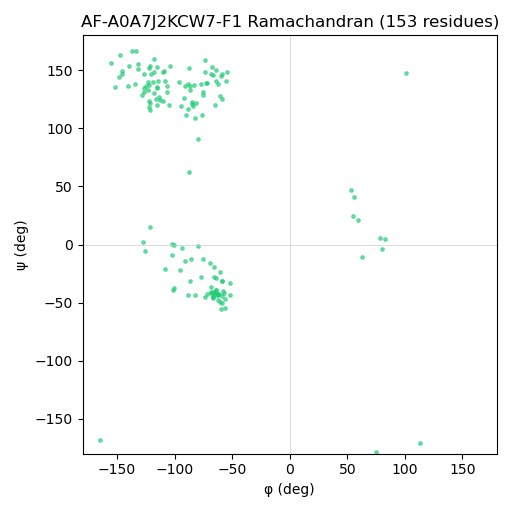6.275 1.00 83.94 91 LEU A N 1
ATOM 731 C CA . LEU A 1 91 ? 19.401 2.974 -5.744 1.00 83.94 91 LEU A CA 1
ATOM 732 C C . LEU A 1 91 ? 19.945 2.087 -6.872 1.00 83.94 91 LEU A C 1
ATOM 734 O O . LEU A 1 91 ? 21.061 1.581 -6.771 1.00 83.94 91 LEU A O 1
ATOM 738 N N . HIS A 1 92 ? 19.193 1.958 -7.968 1.00 85.38 92 HIS A N 1
ATOM 739 C CA . HIS A 1 92 ? 19.561 1.115 -9.116 1.00 85.38 92 HIS A CA 1
ATOM 740 C C . HIS A 1 92 ? 20.158 1.896 -10.291 1.00 85.38 92 HIS A C 1
ATOM 742 O O . HIS A 1 92 ? 20.530 1.293 -11.295 1.00 85.38 92 HIS A O 1
ATOM 748 N N . LYS A 1 93 ? 20.270 3.226 -10.168 1.00 88.69 93 LYS A N 1
ATOM 749 C CA . LYS A 1 93 ? 20.813 4.141 -11.185 1.00 88.69 93 LYS A CA 1
ATOM 750 C C . LYS A 1 93 ? 20.138 3.987 -12.551 1.00 88.69 93 LYS A C 1
ATOM 752 O O . LYS A 1 93 ? 20.810 3.896 -13.578 1.00 88.69 93 LYS A O 1
ATOM 757 N N . LYS A 1 94 ? 18.806 3.934 -12.557 1.00 91.31 94 LYS A N 1
ATOM 758 C CA . LYS A 1 94 ? 18.013 3.731 -13.775 1.00 91.31 94 LYS A CA 1
ATOM 759 C C . LYS A 1 94 ? 16.773 4.609 -13.799 1.00 91.31 94 LYS A C 1
ATOM 761 O O . LYS A 1 94 ? 16.233 4.965 -12.753 1.00 91.31 94 LYS A O 1
ATOM 766 N N . GLU A 1 95 ? 16.310 4.916 -15.001 1.00 93.25 95 GLU A N 1
ATOM 767 C CA . GLU A 1 95 ? 14.996 5.519 -15.188 1.00 93.25 95 GLU A CA 1
ATOM 768 C C . GLU A 1 95 ? 13.904 4.459 -15.052 1.00 93.25 95 GLU A C 1
ATOM 770 O O . GLU A 1 95 ? 14.021 3.336 -15.550 1.00 93.25 95 GLU A O 1
ATOM 775 N N . ILE A 1 96 ? 12.833 4.831 -14.363 1.00 92.88 96 ILE A N 1
ATOM 776 C CA . ILE A 1 96 ? 11.661 4.002 -14.132 1.00 92.88 96 ILE A CA 1
ATOM 777 C C . ILE A 1 96 ? 10.457 4.737 -14.702 1.00 92.88 96 ILE A C 1
ATOM 779 O O . ILE A 1 96 ? 10.152 5.850 -14.287 1.00 92.88 96 ILE A O 1
ATOM 783 N N . SER A 1 97 ? 9.757 4.101 -15.635 1.00 94.75 97 SER A N 1
ATOM 784 C CA . SER A 1 97 ? 8.490 4.582 -16.198 1.00 94.75 97 SER A CA 1
ATOM 785 C C . SER A 1 97 ? 7.270 3.854 -15.629 1.00 94.75 97 SER A C 1
ATOM 787 O O . SER A 1 97 ? 6.138 4.267 -15.873 1.00 94.75 97 SER A O 1
ATOM 789 N N . GLU A 1 98 ? 7.480 2.779 -14.866 1.00 94.75 98 GLU A N 1
ATOM 790 C CA . GLU A 1 98 ? 6.420 1.925 -14.334 1.00 94.75 98 GLU A CA 1
ATOM 791 C C . GLU A 1 98 ? 6.731 1.483 -12.907 1.00 94.75 98 GLU A C 1
ATOM 793 O O . GLU A 1 98 ? 7.846 1.058 -12.610 1.00 94.75 98 GLU A O 1
ATOM 798 N N . ILE A 1 99 ? 5.729 1.523 -12.030 1.00 95.19 99 ILE A N 1
ATOM 799 C CA . ILE A 1 99 ? 5.859 1.096 -10.634 1.00 95.19 99 ILE A CA 1
ATOM 800 C C . ILE A 1 99 ? 4.798 0.042 -10.344 1.00 95.19 99 ILE A C 1
ATOM 802 O O . ILE A 1 99 ? 3.653 0.178 -10.761 1.00 95.19 99 ILE A O 1
ATOM 806 N N . SER A 1 100 ? 5.174 -1.027 -9.645 1.00 95.62 100 SER A N 1
ATOM 807 C CA . SER A 1 100 ? 4.269 -2.137 -9.327 1.00 95.62 100 SER A CA 1
ATOM 808 C C . SER A 1 100 ? 4.110 -2.305 -7.824 1.00 95.62 100 SER A C 1
ATOM 810 O O . SER A 1 100 ? 5.089 -2.225 -7.089 1.00 95.62 100 SER A O 1
ATOM 812 N N . TYR A 1 101 ? 2.897 -2.593 -7.366 1.00 96.62 101 TYR A N 1
ATOM 813 C CA . TYR A 1 101 ? 2.571 -2.828 -5.957 1.00 96.62 101 TYR A CA 1
ATOM 814 C C . TYR A 1 101 ? 1.853 -4.165 -5.809 1.00 96.62 101 TYR A C 1
ATOM 816 O O . TYR A 1 101 ? 1.124 -4.577 -6.710 1.00 96.62 101 TYR A O 1
ATOM 824 N N . LYS A 1 102 ? 2.057 -4.878 -4.693 1.00 95.38 102 LYS A N 1
ATOM 825 C CA . LYS A 1 102 ? 1.361 -6.155 -4.463 1.00 95.38 102 LYS A CA 1
ATOM 826 C C . LYS A 1 102 ? -0.156 -5.918 -4.487 1.00 95.38 102 LYS A C 1
ATOM 828 O O . LYS A 1 102 ? -0.661 -5.099 -3.721 1.00 95.38 102 LYS A O 1
ATOM 833 N N . ALA A 1 103 ? -0.878 -6.653 -5.334 1.00 96.19 103 ALA A N 1
ATOM 834 C CA . ALA A 1 103 ? -2.299 -6.408 -5.586 1.00 96.19 103 ALA A CA 1
ATOM 835 C C . ALA A 1 103 ? -3.169 -6.691 -4.353 1.00 96.19 103 ALA A C 1
ATOM 837 O O . ALA A 1 103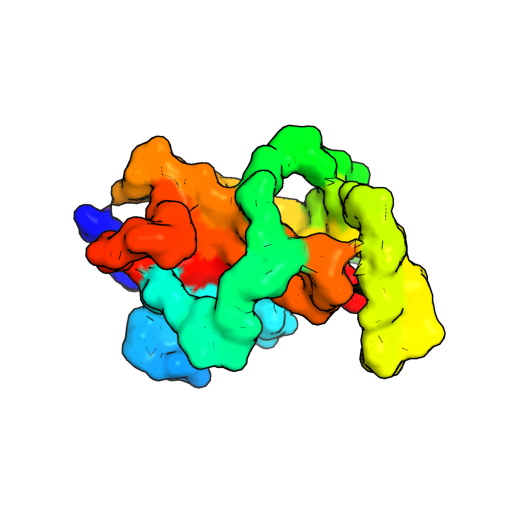 ? -4.006 -5.876 -3.978 1.00 96.19 103 ALA A O 1
ATOM 838 N N . VAL A 1 104 ? -2.939 -7.830 -3.692 1.00 95.19 104 VAL A N 1
ATOM 839 C CA . VAL A 1 104 ? -3.733 -8.277 -2.535 1.00 95.19 104 VAL A CA 1
ATOM 840 C C . VAL A 1 104 ? -3.763 -7.245 -1.397 1.00 95.19 104 VAL A C 1
ATOM 842 O O . VAL A 1 104 ? -4.867 -6.861 -1.007 1.00 95.19 104 VAL A O 1
ATOM 845 N N . PRO A 1 105 ? -2.628 -6.752 -0.855 1.00 95.12 105 PRO A N 1
ATOM 846 C CA . PRO A 1 105 ? -2.674 -5.757 0.215 1.00 95.12 105 PRO A CA 1
ATOM 847 C C . PRO A 1 105 ? -3.304 -4.441 -0.234 1.00 95.12 105 PRO A C 1
ATOM 849 O O . PRO A 1 105 ? -4.079 -3.864 0.524 1.00 95.12 105 PRO A O 1
ATOM 852 N N . LEU A 1 106 ? -3.025 -3.996 -1.463 1.00 96.88 106 LEU A N 1
ATOM 853 C CA . LEU A 1 106 ? -3.582 -2.764 -2.015 1.00 96.88 106 LEU A CA 1
ATOM 854 C C . LEU A 1 106 ? -5.113 -2.825 -2.058 1.00 96.88 106 LEU A C 1
ATOM 856 O O . LEU A 1 106 ? -5.784 -2.000 -1.438 1.00 96.88 106 LEU A O 1
ATOM 860 N N . LEU A 1 107 ? -5.665 -3.850 -2.708 1.00 97.31 107 LEU A N 1
ATOM 861 C CA . LEU A 1 107 ? -7.111 -4.037 -2.837 1.00 97.31 107 LEU A CA 1
ATOM 862 C C . LEU A 1 107 ? -7.784 -4.263 -1.479 1.00 97.31 107 LEU A C 1
ATOM 864 O O . LEU A 1 107 ? -8.858 -3.722 -1.223 1.00 97.31 107 LEU A O 1
ATOM 868 N N . THR A 1 108 ? -7.144 -5.025 -0.589 1.00 96.38 108 THR A N 1
ATOM 869 C CA . THR A 1 108 ? -7.702 -5.311 0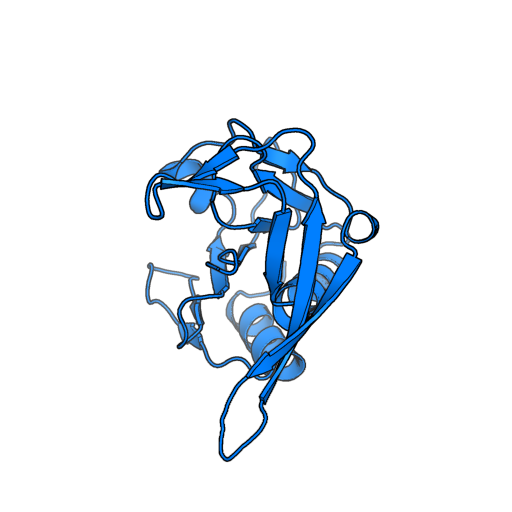.738 1.00 96.38 108 THR A CA 1
ATOM 870 C C . THR A 1 108 ? -7.781 -4.053 1.596 1.00 96.38 108 THR A C 1
ATOM 872 O O . THR A 1 108 ? -8.816 -3.802 2.207 1.00 96.38 108 THR A O 1
ATOM 875 N N . MET A 1 109 ? -6.727 -3.232 1.632 1.00 96.38 109 MET A N 1
ATOM 876 C CA . MET A 1 109 ? -6.755 -1.979 2.393 1.00 96.38 109 MET A CA 1
ATOM 877 C C . MET A 1 109 ? -7.747 -0.983 1.803 1.00 96.38 109 MET A C 1
ATOM 879 O O . MET A 1 109 ? -8.499 -0.371 2.558 1.00 96.38 109 MET A O 1
ATOM 883 N N . ALA A 1 110 ? -7.814 -0.873 0.473 1.00 97.00 110 ALA A N 1
ATOM 884 C CA . ALA A 1 110 ? -8.794 -0.012 -0.174 1.00 97.00 110 ALA A CA 1
ATOM 885 C C . ALA A 1 110 ? -10.234 -0.414 0.192 1.00 97.00 110 ALA A C 1
ATOM 887 O O . ALA A 1 110 ? -11.043 0.435 0.568 1.00 97.00 110 ALA A O 1
ATOM 888 N N . TYR A 1 111 ? -10.529 -1.717 0.172 1.00 97.19 111 TYR A N 1
ATOM 889 C CA . TYR A 1 111 ? -11.810 -2.259 0.620 1.00 97.19 111 TYR A CA 1
ATOM 890 C C . TYR A 1 111 ? -12.091 -1.958 2.099 1.00 97.19 111 TYR A C 1
ATOM 892 O O . TYR A 1 111 ? -13.175 -1.474 2.426 1.00 97.19 111 TYR A O 1
ATOM 900 N N . LEU A 1 112 ? -11.138 -2.223 2.999 1.00 96.50 112 LEU A N 1
ATOM 901 C CA . LEU A 1 112 ? -11.338 -2.024 4.437 1.00 96.50 112 LEU A CA 1
ATOM 902 C C . LEU A 1 112 ? -11.536 -0.547 4.787 1.00 96.50 112 LEU A C 1
ATOM 904 O O . LEU A 1 112 ? -12.429 -0.234 5.574 1.00 96.50 112 LEU A O 1
ATOM 908 N N . PHE A 1 113 ? -10.778 0.370 4.183 1.00 95.94 113 PHE A N 1
ATOM 909 C CA . PHE A 1 113 ? -10.989 1.800 4.409 1.00 95.94 113 PHE A CA 1
ATOM 910 C C . PHE A 1 113 ? -12.325 2.273 3.853 1.00 95.94 113 PHE A C 1
ATOM 912 O O . PHE A 1 113 ? -13.085 2.898 4.590 1.00 95.94 113 PHE A O 1
ATOM 919 N N . LYS A 1 114 ? -12.695 1.854 2.636 1.00 95.31 114 LYS A N 1
ATOM 920 C CA . LYS A 1 114 ? -14.025 2.147 2.089 1.00 95.31 114 LYS A CA 1
ATOM 921 C C . LYS A 1 114 ? -15.146 1.619 2.991 1.00 95.31 114 LYS A C 1
ATOM 923 O O . LYS A 1 114 ? -16.143 2.304 3.183 1.00 95.31 114 LYS A O 1
ATOM 928 N N . LYS A 1 115 ? -14.985 0.425 3.570 1.00 95.56 115 LYS A N 1
ATOM 929 C CA . LYS A 1 115 ? -15.960 -0.198 4.479 1.00 95.56 115 LYS A CA 1
ATOM 930 C C . LYS A 1 115 ? -16.085 0.535 5.819 1.00 95.56 115 LYS A C 1
ATOM 932 O O . LYS A 1 115 ? -17.193 0.640 6.333 1.00 95.56 115 LYS A O 1
ATOM 937 N N . TYR A 1 116 ? -14.977 0.978 6.414 1.00 94.81 116 TYR A N 1
ATOM 938 C CA . TYR A 1 116 ? -14.973 1.538 7.774 1.00 94.81 116 TYR A CA 1
ATOM 939 C C . TYR A 1 116 ? -15.077 3.062 7.847 1.00 94.81 116 TYR A C 1
ATOM 941 O O . TYR A 1 116 ? -15.465 3.576 8.896 1.00 94.81 116 TYR A O 1
ATOM 949 N N . TYR A 1 117 ? -14.725 3.761 6.769 1.00 93.38 117 TYR A N 1
ATOM 950 C CA . TYR A 1 117 ? -14.658 5.224 6.709 1.00 93.38 117 TYR A CA 1
ATOM 951 C C . TYR A 1 117 ? -15.462 5.810 5.540 1.00 93.38 117 TYR A C 1
ATOM 953 O O . TYR A 1 117 ? -15.425 7.015 5.320 1.00 93.38 117 TYR A O 1
ATOM 961 N N . GLU A 1 118 ? -16.150 4.971 4.756 1.00 93.44 118 GLU A N 1
ATOM 962 C CA . GLU A 1 118 ? -16.955 5.341 3.575 1.00 93.44 118 GLU A CA 1
ATOM 963 C C . GLU A 1 118 ? -16.170 5.968 2.412 1.00 93.44 118 GLU A C 1
ATOM 965 O O . GLU A 1 118 ? -16.682 6.056 1.293 1.00 93.44 118 GLU A O 1
ATOM 970 N N . ASN A 1 119 ? -14.905 6.319 2.626 1.00 93.44 119 ASN A N 1
ATOM 971 C CA . ASN A 1 119 ? -14.012 6.955 1.672 1.00 93.44 119 ASN A CA 1
ATOM 972 C C . ASN A 1 119 ? -12.658 6.242 1.631 1.00 93.44 119 ASN A C 1
ATOM 974 O O . ASN A 1 119 ? -12.256 5.549 2.567 1.00 93.44 119 ASN A O 1
ATOM 978 N N . VAL A 1 120 ? -11.981 6.377 0.495 1.00 96.12 120 VAL A N 1
ATOM 979 C CA . VAL A 1 120 ? -10.626 5.876 0.286 1.00 96.12 120 VAL A CA 1
ATOM 980 C C . VAL A 1 120 ? -9.937 6.750 -0.750 1.00 96.12 120 VAL A C 1
ATOM 982 O O . VAL A 1 120 ? -10.516 7.074 -1.786 1.00 96.12 120 VAL A O 1
ATOM 985 N N . TYR A 1 121 ? -8.695 7.101 -0.462 1.00 97.19 121 TYR A N 1
ATOM 986 C CA . TYR A 1 121 ? -7.799 7.847 -1.324 1.00 97.19 121 TYR A CA 1
ATOM 987 C C . TYR A 1 121 ? -6.499 7.066 -1.458 1.00 97.19 121 TYR A C 1
ATOM 989 O O . TYR A 1 121 ? -5.967 6.555 -0.466 1.00 97.19 121 TYR A O 1
ATOM 997 N N . ILE A 1 122 ? -6.005 6.951 -2.688 1.00 97.75 122 ILE A N 1
ATOM 998 C CA . ILE A 1 122 ? -4.772 6.240 -3.007 1.00 97.75 122 ILE A CA 1
ATOM 999 C C . ILE A 1 122 ? -3.790 7.280 -3.524 1.00 97.75 122 ILE A C 1
ATOM 1001 O O . ILE A 1 122 ? -4.047 7.939 -4.524 1.00 97.75 122 ILE A O 1
ATOM 1005 N N . TYR A 1 123 ? -2.658 7.426 -2.849 1.00 97.38 123 TYR A N 1
ATOM 1006 C CA . TYR A 1 123 ? -1.648 8.410 -3.196 1.00 97.38 123 TYR A CA 1
ATOM 1007 C C . TYR A 1 123 ? -0.378 7.742 -3.703 1.00 97.38 123 TYR A C 1
ATOM 1009 O O . TYR A 1 123 ? 0.249 6.940 -3.007 1.00 97.38 123 TYR A O 1
ATOM 1017 N N . LEU A 1 124 ? 0.025 8.138 -4.907 1.00 96.00 124 LEU A N 1
ATOM 1018 C CA . LEU A 1 124 ? 1.254 7.717 -5.568 1.00 96.00 124 LEU A CA 1
ATOM 1019 C C . LEU A 1 124 ? 2.169 8.926 -5.739 1.00 96.00 124 LEU A C 1
ATOM 1021 O O . LEU A 1 124 ? 1.715 9.983 -6.175 1.00 96.00 124 LEU A O 1
ATOM 1025 N N . ASN A 1 125 ? 3.460 8.774 -5.446 1.00 94.94 125 ASN A N 1
ATOM 1026 C CA . ASN A 1 125 ? 4.428 9.815 -5.765 1.00 94.94 125 ASN A CA 1
ATOM 1027 C C . ASN A 1 125 ? 4.913 9.686 -7.215 1.00 94.94 125 ASN A C 1
ATOM 1029 O O . ASN A 1 125 ? 5.462 8.654 -7.595 1.00 94.94 125 ASN A O 1
ATOM 1033 N N . ILE A 1 126 ? 4.744 10.742 -8.007 1.00 94.38 126 ILE A N 1
ATOM 1034 C CA . ILE A 1 126 ? 5.154 10.769 -9.422 1.00 94.38 126 ILE A CA 1
ATOM 1035 C C . ILE A 1 126 ? 6.556 11.337 -9.648 1.00 94.38 126 ILE A C 1
ATOM 1037 O O . ILE A 1 126 ? 7.030 11.341 -10.778 1.00 94.38 126 ILE A O 1
ATOM 1041 N N . ASN A 1 127 ? 7.225 11.801 -8.591 1.00 92.69 127 ASN A N 1
ATOM 1042 C CA . ASN A 1 127 ? 8.546 12.424 -8.678 1.00 92.69 127 ASN A CA 1
ATOM 1043 C C . ASN A 1 127 ? 9.660 11.533 -8.104 1.00 92.69 127 ASN A C 1
ATOM 1045 O O . ASN A 1 127 ? 10.835 11.756 -8.395 1.00 92.69 127 ASN A O 1
ATOM 1049 N N . LYS A 1 128 ? 9.324 10.558 -7.248 1.00 90.75 128 LYS A N 1
ATOM 1050 C CA . LYS A 1 128 ? 10.282 9.722 -6.503 1.00 90.75 128 LYS A CA 1
ATOM 1051 C C . LYS A 1 128 ? 9.757 8.299 -6.327 1.00 90.75 128 LYS A C 1
ATOM 1053 O O . LYS A 1 128 ? 8.557 8.091 -6.178 1.00 90.75 128 LYS A O 1
ATOM 1058 N N . LEU A 1 129 ? 10.668 7.324 -6.263 1.00 90.69 129 LEU A N 1
ATOM 1059 C CA . LEU A 1 129 ? 10.324 5.932 -5.971 1.00 90.69 129 LEU A CA 1
ATOM 1060 C C . LEU A 1 129 ? 10.130 5.761 -4.459 1.00 90.69 129 LEU A C 1
ATOM 1062 O O . LEU A 1 129 ? 11.077 5.514 -3.714 1.00 90.69 129 LEU A O 1
ATOM 1066 N N . VAL A 1 130 ? 8.894 5.935 -4.008 1.00 91.88 130 VAL A N 1
ATOM 1067 C CA . VAL A 1 130 ? 8.487 5.830 -2.601 1.00 91.88 130 VAL A CA 1
ATOM 1068 C C . VAL A 1 130 ? 7.212 4.979 -2.482 1.00 91.88 130 VAL A C 1
ATOM 1070 O O . VAL A 1 130 ? 6.581 4.660 -3.495 1.00 91.88 130 VAL A O 1
ATOM 1073 N N . PRO A 1 131 ? 6.845 4.539 -1.266 1.00 95.00 131 PRO A N 1
ATOM 1074 C CA . PRO A 1 131 ? 5.628 3.779 -1.030 1.00 95.00 131 PRO A CA 1
ATOM 1075 C C . PRO A 1 131 ? 4.355 4.459 -1.538 1.00 95.00 131 PRO A C 1
ATOM 1077 O O . PRO A 1 131 ? 4.226 5.682 -1.514 1.00 95.00 131 PRO A O 1
ATOM 1080 N N . LEU A 1 132 ? 3.400 3.626 -1.942 1.00 97.12 132 LEU A N 1
ATOM 1081 C CA . LEU A 1 132 ? 2.009 4.010 -2.137 1.00 97.12 132 LEU A CA 1
ATOM 1082 C C . LEU A 1 132 ? 1.361 4.218 -0.769 1.00 97.12 132 LEU A C 1
ATOM 1084 O O . LEU A 1 132 ? 1.575 3.405 0.135 1.00 97.12 132 LEU A O 1
ATOM 1088 N N . LEU A 1 133 ? 0.537 5.253 -0.638 1.00 97.44 133 LEU A N 1
ATOM 1089 C CA . LEU A 1 133 ? -0.285 5.466 0.549 1.00 97.44 133 LEU 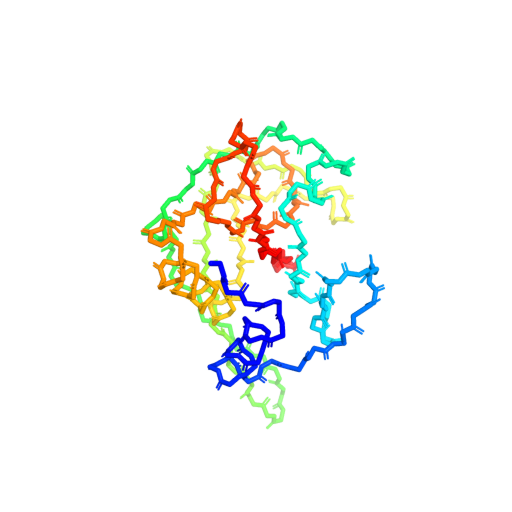A CA 1
ATOM 1090 C C . LEU A 1 133 ? -1.743 5.185 0.214 1.00 97.44 133 LEU A C 1
ATOM 1092 O O . LEU A 1 133 ? -2.223 5.544 -0.856 1.00 97.44 133 LEU A O 1
ATOM 1096 N N . ILE A 1 134 ? -2.456 4.565 1.139 1.00 97.69 134 ILE A N 1
ATOM 1097 C CA . ILE A 1 134 ? -3.895 4.341 1.048 1.00 97.69 134 ILE A CA 1
ATOM 1098 C C . ILE A 1 134 ? -4.481 4.851 2.347 1.00 97.69 134 ILE A C 1
ATOM 1100 O O . ILE A 1 134 ? -3.998 4.485 3.416 1.00 97.69 134 ILE A O 1
ATOM 1104 N N . ARG A 1 135 ? -5.495 5.703 2.282 1.00 95.81 135 ARG A N 1
ATOM 1105 C CA . ARG A 1 135 ? -6.024 6.343 3.484 1.00 95.81 135 ARG A CA 1
ATOM 1106 C C . ARG A 1 135 ? -7.482 6.772 3.334 1.00 95.81 135 ARG A C 1
ATOM 1108 O O . ARG A 1 135 ? -7.936 6.944 2.205 1.00 95.81 135 ARG A O 1
ATOM 1115 N N . PRO A 1 136 ? -8.224 6.917 4.440 1.00 95.50 136 PRO A N 1
ATOM 1116 C CA . PRO A 1 136 ? -9.628 7.314 4.403 1.00 95.50 136 PRO A CA 1
ATOM 1117 C C . PRO A 1 136 ? -9.854 8.811 4.158 1.00 95.50 136 PRO A C 1
ATOM 1119 O O . PRO A 1 136 ? -10.870 9.155 3.556 1.00 95.50 136 PRO A O 1
ATOM 1122 N N . HIS A 1 137 ? -8.918 9.679 4.558 1.00 95.19 137 HIS A N 1
ATOM 1123 C CA . HIS A 1 137 ? -9.060 11.138 4.463 1.00 95.19 137 HIS A CA 1
ATOM 1124 C C . HIS A 1 137 ? -8.001 11.751 3.538 1.00 95.19 137 HIS A C 1
ATOM 1126 O O . HIS A 1 137 ? -6.964 11.145 3.261 1.00 95.19 137 HIS A O 1
ATOM 1132 N N . ARG A 1 138 ? -8.245 12.957 3.028 1.00 93.56 138 ARG A N 1
ATOM 1133 C CA . ARG A 1 138 ? -7.274 13.678 2.189 1.00 93.56 138 ARG A CA 1
ATOM 1134 C C . A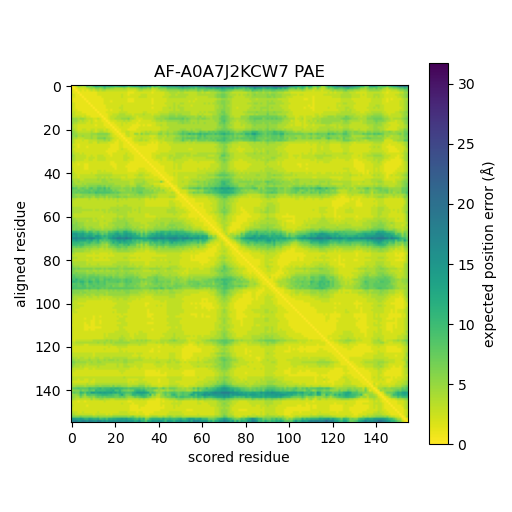RG A 1 138 ? -6.119 14.222 3.031 1.00 93.56 138 ARG A C 1
ATOM 1136 O O . ARG A 1 138 ? -6.273 14.457 4.221 1.00 93.56 138 ARG A O 1
ATOM 1143 N N . PHE A 1 139 ? -4.971 14.504 2.406 1.00 88.12 139 PHE A N 1
ATOM 1144 C CA . PHE A 1 139 ? -3.800 15.082 3.095 1.00 88.12 139 PHE A CA 1
ATOM 1145 C C . PHE A 1 139 ? -4.105 16.348 3.925 1.00 88.12 139 PHE A C 1
ATOM 1147 O O . PHE A 1 139 ? -3.488 16.571 4.961 1.00 88.12 139 PHE A O 1
ATOM 1154 N N . GLU A 1 140 ? -5.051 17.181 3.487 1.00 81.25 140 GLU A N 1
ATOM 1155 C CA . GLU A 1 140 ? -5.402 18.447 4.153 1.00 81.25 140 GLU A CA 1
ATOM 1156 C C . GLU A 1 140 ? -6.434 18.279 5.284 1.00 81.25 140 GLU A C 1
ATOM 1158 O O . GLU A 1 140 ? -6.648 19.196 6.082 1.00 81.25 140 GLU A O 1
ATOM 1163 N N . GLU A 1 141 ? -7.068 17.109 5.372 1.00 85.31 141 GLU A N 1
ATOM 1164 C CA . GLU A 1 141 ? -8.098 16.804 6.358 1.00 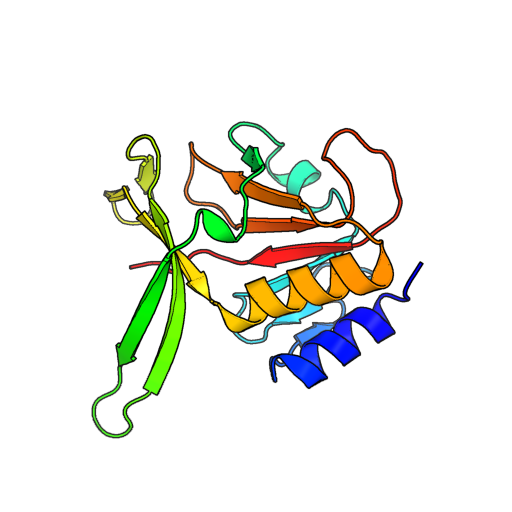85.31 141 GLU A CA 1
ATOM 1165 C C . GLU A 1 141 ? -7.434 16.349 7.664 1.00 85.31 141 GLU A C 1
ATOM 1167 O O . GLU A 1 141 ? -6.703 15.360 7.721 1.00 85.31 141 GLU A O 1
ATOM 1172 N N . LYS A 1 142 ? -7.672 17.094 8.750 1.00 75.00 142 LYS A N 1
ATOM 1173 C CA . LYS A 1 142 ? -7.162 16.763 10.090 1.00 75.00 142 LYS A CA 1
ATOM 1174 C C . LYS A 1 142 ? -8.125 15.834 10.820 1.00 75.00 142 LYS A C 1
ATOM 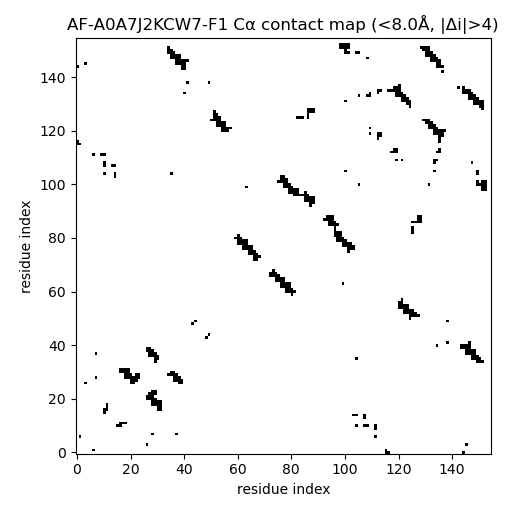1176 O O . LYS A 1 142 ? -8.672 16.199 11.859 1.00 75.00 142 LYS A O 1
ATOM 1181 N N . GLU A 1 143 ? -8.329 14.654 10.257 1.00 81.06 143 GLU A N 1
ATOM 1182 C CA . GLU A 1 143 ? -9.172 13.613 10.840 1.00 81.06 143 GLU A CA 1
ATOM 1183 C C . GLU A 1 143 ? -8.334 12.496 11.472 1.00 81.06 143 GLU A C 1
ATOM 1185 O O . GLU A 1 143 ? -7.171 12.277 11.126 1.00 81.06 143 GLU A O 1
ATOM 1190 N N . GLU A 1 144 ? -8.912 11.816 12.464 1.00 84.69 144 GLU A N 1
ATOM 1191 C CA . GLU A 1 144 ? -8.272 10.665 13.095 1.00 84.69 144 GLU A CA 1
ATOM 1192 C C . GLU A 1 144 ? -8.565 9.398 12.287 1.00 84.69 144 GLU A C 1
ATOM 1194 O O . GLU A 1 144 ? -9.712 8.973 12.132 1.00 84.69 144 GLU A O 1
ATOM 1199 N N . GLY A 1 145 ? -7.509 8.747 11.814 1.00 92.69 145 GLY A N 1
ATOM 1200 C CA . GLY A 1 145 ? -7.619 7.498 11.082 1.00 92.69 145 GLY A CA 1
ATOM 1201 C C . GLY A 1 145 ? -6.293 6.764 10.970 1.00 92.69 145 GLY A C 1
ATOM 1202 O O . GLY A 1 145 ? -5.311 7.067 11.660 1.00 92.69 145 GLY A O 1
ATOM 1203 N N . TYR A 1 146 ? -6.287 5.755 10.106 1.00 95.56 146 TYR A N 1
ATOM 1204 C CA . TYR A 1 146 ? -5.112 4.949 9.804 1.00 95.56 146 TYR A CA 1
ATOM 1205 C C . TYR A 1 146 ? -4.788 5.044 8.318 1.00 95.56 146 TYR A C 1
ATOM 1207 O O . TYR A 1 146 ? -5.688 5.124 7.488 1.00 95.56 146 TYR A O 1
ATOM 1215 N N . GLU A 1 147 ? -3.506 4.988 7.989 1.00 96.19 147 GLU A N 1
ATOM 1216 C CA . GLU A 1 147 ? -3.010 4.894 6.623 1.00 96.19 147 GLU A CA 1
ATOM 1217 C C . GLU A 1 147 ? -2.319 3.547 6.411 1.00 96.19 147 GLU A C 1
ATOM 1219 O O . GLU A 1 147 ? -1.624 3.023 7.285 1.00 96.19 147 GLU A O 1
ATOM 1224 N N . GLY A 1 148 ? -2.542 2.979 5.234 1.00 97.31 148 GLY A N 1
ATOM 1225 C CA . GLY A 1 148 ? -1.790 1.864 4.694 1.00 97.31 148 GLY A CA 1
ATOM 1226 C C . GLY A 1 148 ? -0.628 2.378 3.858 1.00 97.31 148 GLY A C 1
ATOM 1227 O O . GLY A 1 148 ? -0.795 3.286 3.048 1.00 97.31 148 GLY A O 1
ATOM 1228 N N . ILE A 1 149 ? 0.541 1.776 4.025 1.00 97.12 149 ILE A N 1
ATOM 1229 C CA . ILE A 1 149 ? 1.769 2.110 3.304 1.00 97.12 149 ILE A CA 1
ATOM 1230 C C . ILE A 1 149 ? 2.234 0.844 2.591 1.00 97.12 149 ILE A C 1
ATOM 1232 O O . ILE A 1 149 ? 2.434 -0.181 3.241 1.00 97.12 149 ILE A O 1
ATOM 1236 N N . ILE A 1 150 ? 2.411 0.892 1.269 1.00 97.25 150 ILE A N 1
ATOM 1237 C CA . ILE A 1 150 ? 2.862 -0.257 0.470 1.00 97.25 150 ILE A CA 1
ATOM 1238 C C . ILE A 1 150 ? 4.132 0.106 -0.279 1.00 97.25 150 ILE A C 1
ATOM 1240 O O . ILE A 1 150 ? 4.129 0.988 -1.137 1.00 97.25 150 ILE A O 1
ATOM 1244 N N . ALA A 1 151 ? 5.219 -0.602 0.007 1.00 95.56 151 ALA A N 1
ATOM 1245 C CA . ALA A 1 151 ? 6.465 -0.447 -0.722 1.00 95.56 151 ALA A CA 1
ATOM 1246 C C . ALA A 1 151 ? 6.298 -0.856 -2.201 1.00 95.56 151 ALA A C 1
ATOM 1248 O O . ALA A 1 151 ? 5.622 -1.852 -2.493 1.00 95.56 151 ALA A O 1
ATOM 1249 N N . PRO A 1 152 ? 6.918 -0.124 -3.144 1.00 94.50 152 PRO A N 1
ATOM 1250 C CA . PRO A 1 152 ? 6.940 -0.536 -4.537 1.00 94.50 152 PRO A CA 1
ATOM 1251 C C . PRO A 1 152 ? 7.776 -1.807 -4.706 1.00 94.50 152 PRO A C 1
ATOM 1253 O O . PRO A 1 152 ? 8.726 -2.066 -3.964 1.00 94.50 152 PRO A O 1
ATOM 1256 N N . ARG A 1 153 ? 7.454 -2.591 -5.732 1.00 89.75 153 ARG A N 1
ATOM 1257 C CA . ARG A 1 153 ? 8.322 -3.655 -6.220 1.00 89.75 153 ARG A CA 1
ATOM 1258 C C . ARG A 1 153 ? 9.589 -3.017 -6.770 1.00 89.75 153 ARG A C 1
ATOM 1260 O O . ARG A 1 153 ? 9.545 -2.253 -7.731 1.00 89.75 153 ARG A O 1
ATOM 1267 N N . ILE A 1 154 ? 10.709 -3.389 -6.179 1.00 72.38 154 ILE A N 1
ATOM 1268 C CA . ILE A 1 154 ? 12.023 -3.101 -6.727 1.00 72.38 154 ILE A CA 1
ATOM 1269 C C . ILE A 1 154 ? 12.312 -4.170 -7.791 1.00 72.38 154 ILE A C 1
ATOM 1271 O O . ILE A 1 154 ? 12.239 -5.363 -7.492 1.00 72.38 154 ILE A O 1
ATOM 1275 N N . ILE A 1 155 ? 12.553 -3.740 -9.033 1.00 61.56 155 ILE A N 1
ATOM 1276 C CA . ILE A 1 155 ? 12.932 -4.601 -10.170 1.00 61.56 155 ILE A CA 1
ATOM 1277 C C . ILE A 1 155 ? 14.428 -4.468 -10.410 1.00 61.56 155 ILE A C 1
ATOM 1279 O O . ILE A 1 155 ? 14.895 -3.307 -10.419 1.00 61.56 155 ILE A O 1
#

pLDDT: mean 92.57, std 5.43, range [61.56, 97.75]